Protein AF-A0A937UTA5-F1 (afdb_monomer)

Solvent-accessible surface area (backbone atoms only — not comparable to full-atom values): 7856 Å² total; per-residue (Å²): 137,83,84,57,66,70,60,49,54,50,51,48,55,46,56,74,68,54,57,86,83,50,46,61,13,45,52,22,23,52,53,35,51,56,49,47,72,76,39,67,60,58,38,46,80,69,42,28,36,87,59,57,58,41,46,48,88,93,39,44,41,35,24,39,43,28,29,20,34,62,43,72,87,46,95,92,51,96,68,67,28,36,27,34,39,28,82,42,81,54,88,79,65,61,43,68,58,54,28,49,52,52,49,55,44,47,73,75,41,67,64,72,82,71,35,44,64,76,46,67,49,64,70,28,23,59,76,72,74,43,81,67,72,74,77,87,129

Radius of gyration: 18.52 Å; Cα contacts (8 Å, |Δi|>4): 189; chains: 1; bounding box: 41×37×65 Å

Secondary structure (DSSP, 8-state):
----HHHHHHHHHHHHH--TTS-HHHHHHHHHHHHHHH-THHHHTTT-EEEEEEE-TT-TTEEEEEEEESS---TTS----EEEEEEEE--SS-HHHHHHHHHHHHHHS-GGGG-EEEEE-HHHHHHHT-PPPPPP-

Foldseek 3Di:
DDDDVVVVVVVVVVVVVPCVVQQLQALLLVLLVVVCVVPVVLQVVLLKAWDDWHDDPVRSQKIKTKIKPNDDDDVVDPAQMWMWIAIDGHPPPDSNVVSVVVSVCSNPDNVVVRTDTDDTDCVSCVVVVHHDDDDDD

Organism: NCBI:txid1836974

Sequence (137 aa):
MRFNARQYDAELTRAETDHTWEWPARTVARLLRARLATQPDLLTRWECQPSWIWARAYEPTQLRFSFFYPERPNLANDKPWLQFERIITIDGTRAFKQADQLVQLLEAIDPKTQATVVGGQRDHAEQLGYPWPEPPR

Nearest PDB structures (foldseek):
  8dwu-assembly1_A  TM=6.184E-01  e=1.347E+00  Homo sapiens
  7liq-assembly1_A  TM=5.970E-01  e=2.192E+00  Homo sapiens
  6i41-assembly1_A  TM=5.924E-01  e=3.567E+00  Homo sapiens
  7kpk-assembly1_A  TM=5.448E-01  e=8.365E+00  Homo sapiens

pLDDT: mean 88.21, std 12.65, range [48.5, 98.06]

Mean predicted aligned error: 7.37 Å

Structure (mmCIF, N/CA/C/O backbone):
data_AF-A0A937UTA5-F1
#
_entry.id   AF-A0A937UTA5-F1
#
loop_
_atom_site.group_PDB
_atom_site.id
_atom_site.type_symbol
_atom_site.label_atom_id
_atom_site.label_alt_id
_atom_site.label_comp_id
_atom_site.label_asym_id
_atom_site.label_entity_id
_atom_site.label_seq_id
_atom_site.pdbx_PDB_ins_code
_atom_site.Cartn_x
_atom_site.Cartn_y
_atom_site.Cartn_z
_atom_site.occupancy
_atom_site.B_iso_or_equiv
_atom_site.auth_seq_id
_atom_site.auth_comp_id
_atom_site.auth_asym_id
_atom_site.auth_atom_id
_atom_site.pdbx_PDB_model_num
ATOM 1 N N . MET A 1 1 ? 7.759 7.435 47.711 1.00 48.50 1 MET A N 1
ATOM 2 C CA . MET A 1 1 ? 6.804 6.803 46.773 1.00 48.50 1 MET A CA 1
ATOM 3 C C . MET A 1 1 ? 7.452 5.545 46.217 1.00 48.50 1 MET A C 1
ATOM 5 O O . MET A 1 1 ? 8.562 5.644 45.713 1.00 48.50 1 MET A O 1
ATOM 9 N N . ARG A 1 2 ? 6.837 4.367 46.379 1.00 59.94 2 ARG 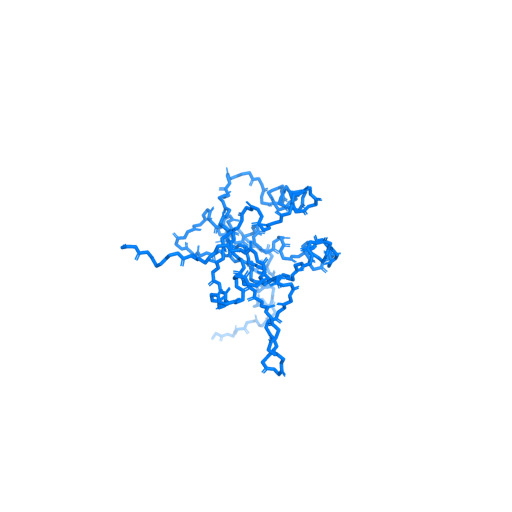A N 1
ATOM 10 C CA . ARG A 1 2 ? 7.325 3.113 45.777 1.00 59.94 2 ARG A CA 1
ATOM 11 C C . ARG A 1 2 ? 6.526 2.863 44.501 1.00 59.94 2 ARG A C 1
ATOM 13 O O . ARG A 1 2 ? 5.305 2.783 44.562 1.00 59.94 2 ARG A O 1
ATOM 20 N N . PHE A 1 3 ? 7.217 2.789 43.371 1.00 53.84 3 PHE A N 1
ATOM 21 C CA . PHE A 1 3 ? 6.623 2.477 42.076 1.00 53.84 3 PHE A CA 1
ATOM 22 C C . PHE A 1 3 ? 6.322 0.974 42.013 1.00 53.84 3 PHE A C 1
ATOM 24 O O . PHE A 1 3 ? 7.198 0.160 42.308 1.00 53.84 3 PHE A O 1
ATOM 31 N N . ASN A 1 4 ? 5.085 0.596 41.691 1.00 71.31 4 ASN A N 1
ATOM 32 C CA . ASN A 1 4 ? 4.680 -0.805 41.597 1.00 71.31 4 ASN A CA 1
ATOM 33 C C . ASN A 1 4 ? 4.836 -1.288 40.150 1.00 71.31 4 ASN A C 1
ATOM 35 O O . ASN A 1 4 ? 3.984 -1.018 39.306 1.00 71.31 4 ASN A O 1
ATOM 39 N N . ALA A 1 5 ? 5.921 -2.017 39.881 1.00 69.94 5 ALA A N 1
ATOM 40 C CA . ALA A 1 5 ? 6.257 -2.517 38.549 1.00 69.94 5 ALA A CA 1
ATOM 41 C C . ALA A 1 5 ? 5.144 -3.376 37.919 1.00 69.94 5 ALA A C 1
ATOM 43 O O . ALA A 1 5 ? 4.879 -3.247 36.734 1.00 69.94 5 ALA A O 1
ATOM 44 N N . ARG A 1 6 ? 4.398 -4.166 38.708 1.00 67.88 6 ARG A N 1
ATOM 45 C CA . ARG A 1 6 ? 3.286 -4.974 38.172 1.00 67.88 6 ARG A CA 1
ATOM 46 C C . ARG A 1 6 ? 2.084 -4.140 37.735 1.00 67.88 6 ARG A C 1
ATOM 48 O O . ARG A 1 6 ? 1.396 -4.527 36.799 1.00 67.88 6 ARG A O 1
ATOM 55 N N . GLN A 1 7 ? 1.814 -3.019 38.409 1.00 67.75 7 GLN A N 1
ATOM 56 C CA . GLN A 1 7 ? 0.797 -2.073 37.938 1.00 67.75 7 GLN A CA 1
ATOM 57 C C . GLN A 1 7 ? 1.270 -1.357 36.677 1.00 67.75 7 GLN A C 1
ATOM 59 O O . GLN A 1 7 ? 0.470 -1.142 35.781 1.00 67.75 7 GLN A O 1
ATOM 64 N N . TYR A 1 8 ? 2.562 -1.046 36.576 1.00 64.94 8 TYR A N 1
ATOM 65 C CA . TYR A 1 8 ? 3.126 -0.455 35.368 1.00 64.94 8 TYR A CA 1
ATOM 66 C C . TYR A 1 8 ? 3.035 -1.394 34.159 1.00 64.94 8 TYR A C 1
ATOM 68 O O . TYR A 1 8 ? 2.560 -0.970 33.115 1.00 64.94 8 TYR A O 1
ATOM 76 N N . ASP A 1 9 ? 3.388 -2.672 34.311 1.00 66.94 9 ASP A N 1
ATOM 77 C CA . ASP A 1 9 ? 3.308 -3.656 33.222 1.00 66.94 9 ASP A CA 1
ATOM 78 C C . ASP A 1 9 ? 1.855 -3.929 32.791 1.00 66.94 9 ASP A C 1
ATOM 80 O O . ASP A 1 9 ? 1.562 -4.097 31.604 1.00 66.94 9 ASP A O 1
ATOM 84 N N . ALA A 1 10 ? 0.918 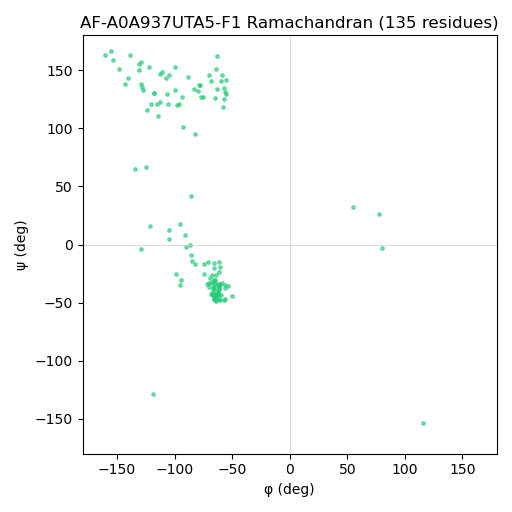-3.933 33.746 1.00 69.38 10 ALA A N 1
ATOM 85 C CA . ALA A 1 10 ? -0.509 -4.068 33.462 1.00 69.38 10 ALA A CA 1
ATOM 86 C C . ALA A 1 10 ? -1.069 -2.838 32.729 1.00 69.38 10 ALA A C 1
ATOM 88 O O . ALA A 1 10 ? -1.820 -2.988 31.764 1.00 69.38 10 ALA A O 1
ATOM 89 N N . GLU A 1 11 ? -0.678 -1.630 33.143 1.00 62.94 11 GLU A N 1
ATOM 90 C CA . GLU A 1 11 ? -1.034 -0.394 32.440 1.00 62.94 11 GLU A CA 1
ATOM 91 C C . GLU A 1 11 ? -0.366 -0.313 31.060 1.00 62.94 11 GLU A C 1
ATOM 93 O O . GLU A 1 11 ? -0.997 0.158 30.119 1.00 62.94 11 GLU A O 1
ATOM 98 N N . LEU A 1 12 ? 0.853 -0.839 30.893 1.00 63.69 12 LEU A N 1
ATOM 99 C CA . LEU A 1 12 ? 1.529 -0.922 29.597 1.00 63.69 12 LEU A CA 1
ATOM 100 C C . LEU A 1 12 ? 0.781 -1.869 28.648 1.00 63.69 12 LEU A C 1
ATOM 102 O O . LEU A 1 12 ? 0.446 -1.475 27.537 1.00 63.69 12 LEU A O 1
ATOM 106 N N . THR A 1 13 ? 0.404 -3.060 29.119 1.00 66.81 13 THR A N 1
ATOM 107 C CA . THR A 1 13 ? -0.384 -4.035 28.338 1.00 66.81 13 THR A CA 1
ATOM 108 C C . THR A 1 13 ? -1.769 -3.482 27.969 1.00 66.81 13 THR A C 1
ATOM 110 O O . THR A 1 13 ? -2.268 -3.680 26.857 1.00 66.81 13 THR A O 1
ATOM 113 N N . ARG A 1 14 ? -2.414 -2.753 28.889 1.00 61.31 14 ARG A N 1
ATOM 114 C CA . ARG A 1 14 ? -3.678 -2.061 28.613 1.00 61.31 14 ARG A CA 1
ATOM 115 C C . ARG A 1 14 ? -3.487 -0.951 27.581 1.00 61.31 14 ARG A C 1
ATOM 117 O O . ARG A 1 14 ? -4.274 -0.874 26.650 1.00 61.31 14 ARG A O 1
ATOM 124 N N . ALA A 1 15 ? -2.465 -0.110 27.713 1.00 56.19 15 ALA A N 1
ATOM 125 C CA . ALA A 1 15 ? -2.189 0.972 26.768 1.00 56.19 15 ALA A CA 1
ATOM 126 C C . ALA A 1 15 ? -1.787 0.453 25.374 1.00 56.19 15 ALA A C 1
ATOM 128 O O . ALA A 1 15 ? -2.085 1.090 24.365 1.00 56.19 15 ALA A O 1
ATOM 129 N N . GLU A 1 16 ? -1.153 -0.719 25.308 1.00 58.81 16 GLU A N 1
ATOM 130 C CA . GLU A 1 16 ? -0.836 -1.418 24.059 1.00 58.81 16 GLU A CA 1
ATOM 131 C C . GLU A 1 16 ? -2.079 -1.966 23.350 1.00 58.81 16 GLU A C 1
ATOM 133 O O . GLU A 1 16 ? -2.078 -2.080 22.126 1.00 58.81 16 GLU A O 1
ATOM 138 N N . THR A 1 17 ? -3.134 -2.298 24.099 1.00 59.69 17 THR A N 1
ATOM 139 C CA . THR A 1 17 ? -4.386 -2.860 23.564 1.00 59.69 17 THR A CA 1
ATOM 140 C C . THR A 1 17 ? -5.490 -1.812 23.387 1.00 59.69 17 THR A C 1
ATOM 142 O O . THR A 1 17 ? -6.361 -1.965 22.525 1.00 59.69 17 THR A O 1
ATOM 145 N N . ASP A 1 18 ? -5.440 -0.720 24.149 1.00 60.22 18 ASP A N 1
ATOM 146 C CA . ASP A 1 18 ? -6.306 0.445 24.029 1.00 60.22 18 ASP A CA 1
ATOM 147 C C . ASP A 1 18 ? -5.785 1.371 22.927 1.00 60.22 18 ASP A C 1
ATOM 149 O O . ASP A 1 18 ? -4.918 2.212 23.141 1.00 60.22 18 ASP A O 1
ATOM 153 N N . HIS A 1 19 ? -6.330 1.219 21.722 1.00 61.66 19 HIS A N 1
ATOM 154 C CA . HIS A 1 19 ? -6.028 2.086 20.581 1.00 61.66 19 HIS A CA 1
ATOM 155 C C . HIS A 1 19 ? -7.048 3.222 20.414 1.00 61.66 19 HIS A C 1
ATOM 157 O O . HIS A 1 19 ? -7.141 3.795 19.331 1.00 61.66 19 HIS A O 1
ATOM 163 N N . THR A 1 20 ? -7.843 3.555 21.440 1.00 61.56 20 THR A N 1
ATOM 164 C CA . THR A 1 20 ? -8.824 4.656 21.339 1.00 61.56 20 THR A CA 1
ATOM 165 C C . THR A 1 20 ? -8.159 6.026 21.171 1.00 61.56 20 THR A C 1
ATOM 167 O O . THR A 1 20 ? -8.783 6.950 20.652 1.00 61.56 20 THR A O 1
ATOM 170 N N . TRP A 1 21 ? -6.878 6.140 21.540 1.00 62.94 21 TRP A N 1
ATOM 171 C CA . TRP A 1 21 ? -6.032 7.310 21.297 1.00 62.94 21 TRP A CA 1
ATOM 172 C C . TRP A 1 21 ? -5.413 7.340 19.889 1.00 62.94 21 TRP A C 1
ATOM 174 O O . TRP A 1 21 ? -4.941 8.392 19.453 1.00 62.94 21 TRP A O 1
ATOM 184 N N . GLU A 1 22 ? -5.388 6.214 19.165 1.00 71.62 22 GLU A N 1
ATOM 185 C CA . GLU A 1 22 ? -4.861 6.174 17.801 1.00 71.62 22 GLU A CA 1
ATOM 186 C C . GLU A 1 22 ? -5.885 6.775 16.834 1.00 71.62 22 GLU A C 1
ATOM 188 O O . GLU A 1 22 ? -7.039 6.349 16.760 1.00 71.62 22 GLU A O 1
ATOM 193 N N . TRP A 1 23 ? -5.458 7.753 16.035 1.00 83.81 23 TRP A N 1
ATOM 194 C CA . TRP A 1 23 ? -6.318 8.287 14.984 1.00 83.81 23 TRP A CA 1
ATOM 195 C C . TRP A 1 23 ? -6.630 7.207 13.927 1.00 83.81 23 TRP A C 1
ATOM 197 O O . TRP A 1 23 ? -5.802 6.318 13.685 1.00 83.81 23 TRP A O 1
ATOM 207 N N . PRO A 1 24 ? -7.794 7.280 13.248 1.00 87.69 24 PRO A N 1
ATOM 208 C CA . PRO A 1 24 ? -8.315 6.192 12.418 1.00 87.69 24 PRO A CA 1
ATOM 209 C C . PRO A 1 24 ? -7.319 5.621 11.404 1.00 87.69 24 PRO A C 1
ATOM 211 O O . PRO A 1 24 ? -7.181 4.400 11.299 1.00 87.69 24 PRO A O 1
ATOM 214 N N . ALA A 1 25 ? -6.569 6.475 10.699 1.00 93.25 25 ALA A N 1
ATOM 215 C CA . ALA A 1 25 ? -5.602 6.016 9.705 1.00 93.25 25 ALA A CA 1
ATOM 216 C C . ALA A 1 25 ? -4.440 5.206 10.295 1.00 93.25 25 ALA A C 1
ATOM 218 O O . ALA A 1 25 ? -3.964 4.269 9.653 1.00 93.25 25 ALA A O 1
ATOM 219 N N . ARG A 1 26 ? -4.010 5.498 11.528 1.00 93.38 26 ARG A N 1
ATOM 220 C CA . ARG A 1 26 ? -2.957 4.727 12.202 1.00 93.38 26 ARG A CA 1
ATOM 221 C C . ARG A 1 26 ? -3.438 3.319 12.548 1.00 93.38 26 ARG A C 1
ATOM 223 O O . ARG A 1 26 ? -2.722 2.350 12.280 1.00 93.38 26 ARG A O 1
ATOM 230 N N . THR A 1 27 ? -4.671 3.207 13.038 1.00 93.12 27 THR A N 1
ATOM 231 C CA . THR A 1 27 ? -5.314 1.920 13.325 1.00 93.12 27 THR A CA 1
ATOM 232 C C . THR A 1 27 ? -5.463 1.087 12.052 1.00 93.12 27 THR A C 1
ATOM 234 O O . THR A 1 27 ? -5.067 -0.080 12.034 1.00 93.12 27 THR A O 1
ATOM 237 N N . VAL A 1 28 ? -5.951 1.679 10.953 1.00 95.38 28 VAL A N 1
ATOM 238 C CA . VAL A 1 28 ? -6.046 0.987 9.652 1.00 95.38 28 VAL A CA 1
ATOM 239 C C . VAL A 1 28 ? -4.659 0.564 9.155 1.00 95.38 28 VAL A C 1
ATOM 241 O O . VAL A 1 28 ? -4.492 -0.579 8.740 1.00 95.38 28 VAL A O 1
ATOM 244 N N . ALA A 1 29 ? -3.638 1.419 9.271 1.00 95.75 29 ALA A N 1
ATOM 245 C CA . ALA A 1 29 ? -2.272 1.105 8.846 1.00 95.75 29 ALA A CA 1
ATOM 246 C C . ALA A 1 29 ? -1.672 -0.078 9.615 1.00 95.75 29 ALA A C 1
ATOM 248 O O . ALA A 1 29 ? -0.989 -0.923 9.036 1.00 95.75 29 ALA A O 1
ATOM 249 N N . ARG A 1 30 ? -1.907 -0.160 10.928 1.00 94.88 30 ARG A N 1
ATOM 250 C CA . ARG A 1 30 ? -1.488 -1.305 11.752 1.00 94.88 30 ARG A CA 1
ATOM 251 C C . ARG A 1 30 ? -2.205 -2.589 11.333 1.00 94.88 30 ARG A C 1
ATOM 253 O O . ARG A 1 30 ? -1.559 -3.618 11.155 1.00 94.88 30 ARG A O 1
ATOM 260 N N . LEU A 1 31 ? -3.519 -2.517 11.139 1.00 95.69 31 LEU A N 1
ATOM 261 C CA . LEU A 1 31 ? -4.338 -3.660 10.741 1.00 95.69 31 LEU A CA 1
ATOM 262 C C . LEU A 1 31 ? -4.013 -4.161 9.327 1.00 95.69 31 LEU A C 1
ATOM 264 O O . LEU A 1 31 ? -4.017 -5.368 9.096 1.00 95.69 31 LEU A O 1
ATOM 268 N N . LEU A 1 32 ? -3.710 -3.262 8.390 1.00 96.31 32 LEU A N 1
ATOM 269 C CA . LEU A 1 32 ? -3.279 -3.627 7.042 1.00 96.31 32 LEU A CA 1
ATOM 270 C C . LEU A 1 32 ? -1.908 -4.315 7.069 1.00 96.31 32 LEU A C 1
ATOM 272 O O . LEU A 1 32 ? -1.752 -5.359 6.446 1.00 96.31 32 LEU A O 1
ATOM 276 N N . ARG A 1 33 ? -0.943 -3.802 7.852 1.00 96.06 33 ARG A N 1
ATOM 277 C CA . ARG A 1 33 ? 0.369 -4.458 8.037 1.00 96.06 33 ARG A CA 1
ATOM 278 C C . ARG A 1 33 ? 0.233 -5.883 8.548 1.00 96.06 33 ARG A C 1
ATOM 280 O O . ARG A 1 33 ? 0.872 -6.776 8.007 1.00 96.06 33 ARG A O 1
ATOM 287 N N . ALA A 1 34 ? -0.605 -6.086 9.565 1.00 95.44 34 ALA A N 1
ATOM 288 C CA . ALA A 1 34 ? -0.847 -7.412 10.120 1.00 95.44 34 ALA A CA 1
ATOM 289 C C . ALA A 1 34 ? -1.406 -8.376 9.060 1.00 95.44 34 ALA A C 1
ATOM 291 O O . ALA A 1 34 ? -0.915 -9.493 8.941 1.00 95.44 34 ALA A O 1
ATOM 292 N N . ARG A 1 35 ? -2.369 -7.929 8.240 1.00 95.31 35 ARG A N 1
ATOM 293 C CA . ARG A 1 35 ? -2.930 -8.750 7.154 1.00 95.31 35 ARG A CA 1
ATOM 294 C C . ARG A 1 35 ? -1.900 -9.084 6.075 1.00 95.31 35 ARG A C 1
ATOM 296 O O . ARG A 1 35 ? -1.757 -10.254 5.732 1.00 95.31 35 ARG A O 1
ATOM 303 N N . LEU A 1 36 ? -1.141 -8.094 5.593 1.00 93.69 36 LEU A N 1
ATOM 304 C CA . LEU A 1 36 ? -0.093 -8.330 4.591 1.00 93.69 36 LEU A CA 1
ATOM 305 C C . LEU A 1 36 ? 0.996 -9.284 5.100 1.00 93.69 36 LEU A C 1
ATOM 307 O O . LEU A 1 36 ? 1.494 -10.101 4.334 1.00 93.69 36 LEU A O 1
ATOM 311 N N . ALA A 1 37 ? 1.332 -9.235 6.393 1.00 93.25 37 ALA A N 1
ATOM 312 C CA . ALA A 1 37 ? 2.277 -10.179 6.990 1.00 93.25 37 ALA A CA 1
ATOM 313 C C . ALA A 1 37 ? 1.755 -11.628 6.985 1.00 93.25 37 ALA A C 1
ATOM 315 O O . ALA A 1 37 ? 2.549 -12.558 6.880 1.00 93.25 37 ALA A O 1
ATOM 316 N N . THR A 1 38 ? 0.436 -11.831 7.065 1.00 94.88 38 THR A N 1
ATOM 317 C CA . THR A 1 38 ? -0.187 -13.165 6.970 1.00 94.88 38 THR A CA 1
ATOM 318 C C . THR A 1 38 ? -0.460 -13.625 5.533 1.00 94.88 38 THR A C 1
ATOM 320 O O . THR A 1 38 ? -0.826 -14.778 5.332 1.00 94.88 38 THR A O 1
ATOM 323 N N . GLN A 1 39 ? -0.300 -12.742 4.541 1.00 92.88 39 GLN A N 1
ATOM 324 C CA . GLN A 1 39 ? -0.597 -12.995 3.125 1.00 92.88 39 GLN A CA 1
ATOM 325 C C . GLN A 1 39 ? 0.548 -12.486 2.227 1.00 92.88 39 GLN A C 1
ATOM 327 O O . GLN A 1 39 ? 0.354 -11.544 1.453 1.00 92.88 39 GLN A O 1
ATOM 332 N N . PRO A 1 40 ? 1.755 -13.074 2.323 1.00 87.75 40 PRO A N 1
ATOM 333 C CA . PRO A 1 40 ? 2.930 -12.589 1.594 1.00 87.75 40 PRO A CA 1
ATOM 334 C C . PRO A 1 40 ? 2.729 -12.581 0.069 1.00 87.75 40 PRO A C 1
ATOM 336 O O . PRO A 1 40 ? 3.193 -11.663 -0.606 1.00 87.75 40 PRO A O 1
ATOM 339 N N . ASP A 1 41 ? 1.958 -13.533 -0.458 1.00 92.62 41 ASP A N 1
ATOM 340 C CA . ASP A 1 41 ? 1.735 -13.695 -1.898 1.00 92.62 41 ASP A CA 1
ATOM 341 C C . ASP A 1 41 ? 0.859 -12.592 -2.518 1.00 92.62 41 ASP A C 1
ATOM 343 O O . ASP A 1 41 ? 0.837 -12.427 -3.742 1.00 92.62 41 ASP A O 1
ATOM 347 N N . LEU A 1 42 ? 0.152 -11.807 -1.691 1.00 94.62 42 LEU A N 1
ATOM 348 C CA . LEU A 1 42 ? -0.813 -10.810 -2.156 1.00 94.62 42 LEU A CA 1
ATOM 349 C C . LEU A 1 42 ? -0.173 -9.725 -3.028 1.00 94.62 42 LEU A C 1
ATOM 351 O O . LEU A 1 42 ? -0.785 -9.273 -3.992 1.00 94.62 42 LEU A O 1
ATOM 355 N N . LEU A 1 43 ? 1.051 -9.305 -2.701 1.00 94.88 43 LEU A N 1
ATOM 356 C CA . LEU A 1 43 ? 1.806 -8.352 -3.521 1.00 94.88 43 LEU A CA 1
ATOM 357 C C . LEU A 1 43 ? 2.743 -9.054 -4.502 1.00 94.88 43 LEU A C 1
ATOM 359 O O . LEU A 1 43 ? 2.948 -8.546 -5.602 1.00 94.88 43 LEU A O 1
ATOM 363 N N . THR A 1 44 ? 3.254 -10.238 -4.156 1.00 94.19 44 THR A N 1
ATOM 364 C CA . THR A 1 44 ? 4.151 -11.007 -5.028 1.00 94.19 44 THR A CA 1
ATOM 365 C C . THR A 1 44 ? 3.493 -11.383 -6.351 1.00 94.19 44 THR A C 1
ATOM 367 O O . THR A 1 44 ? 4.156 -11.337 -7.382 1.00 94.19 44 THR A O 1
ATOM 370 N N . ARG A 1 45 ? 2.182 -11.657 -6.368 1.00 95.62 45 ARG A N 1
ATOM 371 C CA . ARG A 1 45 ? 1.432 -11.891 -7.618 1.00 95.62 45 ARG A CA 1
ATOM 372 C C . ARG A 1 45 ? 1.442 -10.706 -8.595 1.00 95.62 45 ARG A C 1
ATOM 374 O O . ARG A 1 45 ? 1.145 -10.891 -9.767 1.00 95.62 45 ARG A O 1
ATOM 381 N N . TRP A 1 46 ? 1.740 -9.504 -8.100 1.00 96.94 46 TRP A N 1
ATOM 382 C CA . TRP A 1 46 ? 1.887 -8.271 -8.878 1.00 96.94 46 TRP A CA 1
ATOM 383 C C . TRP A 1 46 ? 3.356 -7.865 -9.047 1.00 96.94 46 TRP A C 1
ATOM 385 O O . TRP A 1 46 ? 3.631 -6.714 -9.401 1.00 96.94 46 TRP A O 1
ATOM 395 N N . GLU A 1 47 ? 4.282 -8.777 -8.723 1.00 96.62 47 GLU A N 1
ATOM 396 C CA . GLU A 1 47 ? 5.730 -8.550 -8.669 1.00 96.62 47 GLU A CA 1
ATOM 397 C C . GLU A 1 47 ? 6.098 -7.377 -7.753 1.00 96.62 47 GLU A C 1
ATOM 399 O O . GLU A 1 47 ? 7.031 -6.625 -8.001 1.00 96.62 47 GLU A O 1
ATOM 404 N N . CYS A 1 48 ? 5.317 -7.172 -6.693 1.00 96.88 48 CYS A N 1
ATOM 405 C CA . CYS A 1 48 ? 5.510 -6.078 -5.757 1.00 96.88 48 CYS A CA 1
ATOM 406 C C . CYS A 1 48 ? 5.986 -6.604 -4.402 1.00 96.88 48 CYS A C 1
ATOM 408 O O . CYS A 1 48 ? 5.585 -7.678 -3.951 1.00 96.88 48 CYS A O 1
ATOM 410 N N . GLN A 1 49 ? 6.796 -5.809 -3.703 1.00 95.12 49 GLN A N 1
ATOM 411 C CA . GLN A 1 49 ? 7.221 -6.098 -2.333 1.00 95.12 49 GLN A CA 1
ATOM 412 C C . GLN A 1 49 ? 6.733 -5.010 -1.373 1.00 95.12 49 GLN A C 1
ATOM 414 O O . GLN A 1 49 ? 6.979 -3.828 -1.627 1.00 95.12 49 GLN A O 1
ATOM 419 N N . PRO A 1 50 ? 6.090 -5.359 -0.243 1.00 93.81 50 PRO A N 1
ATOM 420 C CA . PRO A 1 50 ? 5.609 -4.362 0.707 1.00 93.81 50 PRO A CA 1
ATOM 421 C C . PRO A 1 50 ? 6.767 -3.516 1.249 1.00 93.81 50 PRO A C 1
ATOM 423 O O . PRO A 1 50 ? 7.851 -4.028 1.543 1.00 93.81 50 PRO A O 1
ATOM 426 N N . SER A 1 51 ? 6.520 -2.218 1.405 1.00 94.44 51 SER A N 1
ATOM 427 C CA . SER A 1 51 ? 7.411 -1.262 2.063 1.00 94.44 51 SER A CA 1
ATOM 428 C C . SER A 1 51 ? 6.681 -0.680 3.281 1.00 94.44 51 SER A C 1
ATOM 430 O O . SER A 1 51 ? 6.157 -1.429 4.110 1.00 94.44 51 SER A O 1
ATOM 432 N N . TRP A 1 52 ? 6.628 0.640 3.423 1.00 95.25 52 TRP A N 1
ATOM 433 C CA . TRP A 1 52 ? 5.990 1.304 4.552 1.00 95.25 52 TRP A CA 1
ATOM 434 C C . TRP A 1 52 ? 4.469 1.354 4.420 1.00 95.25 52 TRP A C 1
ATOM 436 O O . TRP A 1 52 ? 3.941 1.730 3.374 1.00 95.25 52 TRP A O 1
ATOM 446 N N . ILE A 1 53 ? 3.778 1.079 5.529 1.00 96.62 53 ILE A N 1
ATOM 447 C CA . ILE A 1 53 ? 2.362 1.407 5.728 1.00 96.62 53 ILE A CA 1
ATOM 448 C C . ILE A 1 53 ? 2.253 2.246 6.995 1.00 96.62 53 ILE A C 1
ATOM 450 O O . ILE A 1 53 ? 2.562 1.770 8.093 1.00 96.62 53 ILE A O 1
ATOM 454 N N . TRP A 1 54 ? 1.828 3.493 6.853 1.00 93.94 54 TRP A N 1
ATOM 455 C CA . TRP A 1 54 ? 1.920 4.470 7.930 1.00 93.94 54 TRP A CA 1
ATOM 456 C C . TRP A 1 54 ? 0.885 5.583 7.785 1.00 93.94 54 TRP A C 1
ATOM 458 O O . TRP A 1 54 ? 0.238 5.730 6.753 1.00 93.94 54 TRP A O 1
ATOM 468 N N . ALA A 1 55 ? 0.713 6.359 8.849 1.00 93.88 55 ALA A N 1
ATOM 469 C CA . ALA A 1 55 ? -0.150 7.531 8.878 1.00 93.88 55 ALA A CA 1
ATOM 470 C C . ALA A 1 55 ? 0.542 8.638 9.678 1.00 93.88 55 ALA A C 1
ATOM 472 O O . ALA A 1 55 ? 1.218 8.358 10.675 1.00 93.88 55 ALA A O 1
ATOM 473 N N . ARG A 1 56 ? 0.371 9.891 9.251 1.00 89.56 56 ARG A N 1
ATOM 474 C CA . ARG A 1 56 ? 0.925 11.074 9.927 1.00 89.56 56 ARG A CA 1
ATOM 475 C C . ARG A 1 56 ? -0.059 11.574 10.980 1.00 89.56 56 ARG A C 1
ATOM 477 O O . ARG A 1 56 ? -1.262 11.550 10.753 1.00 89.56 56 ARG A O 1
ATOM 484 N N . ALA A 1 57 ? 0.450 12.070 12.108 1.00 86.69 57 ALA A N 1
ATOM 485 C CA . ALA A 1 57 ? -0.394 12.610 13.180 1.00 86.69 57 ALA A CA 1
ATOM 486 C C .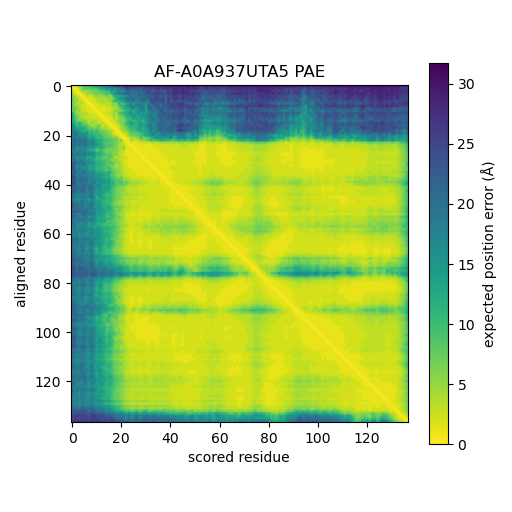 ALA A 1 57 ? -1.234 13.816 12.725 1.00 86.69 57 ALA A C 1
ATOM 488 O O . ALA A 1 57 ? -2.379 13.961 13.136 1.00 86.69 57 ALA A O 1
ATOM 489 N N . TYR A 1 58 ? -0.683 14.650 11.838 1.00 86.75 58 TYR A N 1
ATOM 490 C CA . TYR A 1 58 ? -1.360 15.826 11.282 1.00 86.75 58 TYR A CA 1
ATOM 491 C C . TYR A 1 58 ? -2.218 15.525 10.037 1.00 86.75 58 TYR A C 1
ATOM 493 O O . TYR A 1 58 ? -2.867 16.427 9.518 1.00 86.75 58 TYR A O 1
ATOM 501 N N . GLU A 1 59 ? -2.265 14.269 9.573 1.00 91.06 59 GLU A N 1
ATOM 502 C CA . GLU A 1 59 ? -3.163 13.796 8.506 1.00 91.06 59 GLU A CA 1
ATOM 503 C C . GLU A 1 59 ? -3.972 12.589 9.030 1.00 91.06 59 GLU A C 1
ATOM 505 O O . GLU A 1 59 ? -3.783 11.459 8.572 1.00 91.06 59 GLU A O 1
ATOM 510 N N . PRO A 1 60 ? -4.866 12.777 10.022 1.00 89.56 60 PRO A N 1
ATOM 511 C CA . PRO A 1 60 ? -5.459 11.669 10.780 1.00 89.56 60 PRO A CA 1
ATOM 512 C C . PRO A 1 60 ? -6.360 10.742 9.947 1.00 89.56 60 PRO A C 1
ATOM 514 O O . PRO A 1 60 ? -6.670 9.623 10.368 1.00 89.56 60 PRO A O 1
ATOM 517 N N . THR A 1 61 ? -6.772 11.203 8.766 1.00 92.94 61 THR A N 1
ATOM 518 C CA . THR A 1 61 ? -7.605 10.477 7.803 1.00 92.94 61 THR A CA 1
ATOM 519 C C . THR A 1 61 ? -6.820 9.963 6.597 1.00 92.94 61 THR A C 1
ATOM 521 O O . THR A 1 61 ? -7.437 9.406 5.696 1.00 92.94 61 THR A O 1
ATOM 524 N N . GLN A 1 62 ? -5.491 10.117 6.549 1.00 95.50 62 GLN A N 1
ATOM 525 C CA . GLN A 1 62 ? -4.678 9.631 5.432 1.00 95.50 62 GLN A CA 1
ATOM 526 C C . GLN A 1 62 ? -3.758 8.489 5.853 1.00 95.50 62 GLN A C 1
ATOM 528 O O . GLN A 1 62 ? -2.908 8.620 6.738 1.00 95.50 62 GLN A O 1
ATOM 533 N N . LEU A 1 63 ? -3.915 7.363 5.167 1.00 95.62 63 LEU A N 1
ATOM 534 C CA . LEU A 1 63 ? -3.002 6.233 5.206 1.00 95.62 63 LEU A CA 1
ATOM 535 C C . LEU A 1 63 ? -2.096 6.287 3.979 1.00 95.62 63 LEU A C 1
ATOM 537 O O . LEU A 1 63 ? -2.565 6.454 2.858 1.00 95.62 63 LEU A O 1
ATOM 541 N N . ARG A 1 64 ? -0.797 6.106 4.186 1.00 96.88 64 ARG A N 1
ATOM 542 C CA . ARG A 1 64 ? 0.202 5.975 3.128 1.00 96.88 64 ARG A CA 1
ATOM 543 C C . ARG A 1 64 ? 0.631 4.525 3.043 1.00 96.88 64 ARG A C 1
ATOM 545 O O . ARG A 1 64 ? 1.107 3.958 4.028 1.00 96.88 64 ARG A O 1
ATOM 552 N N . PHE A 1 65 ? 0.433 3.931 1.876 1.00 97.56 65 PHE A N 1
ATOM 553 C CA . PHE A 1 65 ? 0.867 2.582 1.551 1.00 97.56 65 PHE A CA 1
ATOM 554 C C . PHE A 1 65 ? 1.912 2.658 0.448 1.00 97.56 65 PHE A C 1
ATOM 556 O O . PHE A 1 65 ? 1.630 3.161 -0.634 1.00 97.56 65 PHE A O 1
ATOM 563 N N . SER A 1 66 ? 3.107 2.147 0.722 1.00 97.81 66 SER A N 1
ATOM 564 C CA . SER A 1 66 ? 4.183 2.070 -0.256 1.00 97.81 66 SER A CA 1
ATOM 565 C C . SER A 1 66 ? 4.672 0.643 -0.455 1.00 97.81 66 SER A C 1
ATOM 567 O O . SER A 1 66 ? 4.603 -0.200 0.446 1.00 97.81 66 SER A O 1
ATOM 569 N N . PHE A 1 67 ? 5.188 0.385 -1.649 1.00 97.94 67 PHE A N 1
ATOM 570 C CA . PHE A 1 67 ? 5.719 -0.906 -2.070 1.00 97.94 67 PHE A CA 1
ATOM 571 C C . PHE A 1 67 ? 6.771 -0.701 -3.165 1.00 97.94 67 PHE A C 1
ATOM 573 O O . PHE A 1 67 ? 6.821 0.349 -3.806 1.00 97.94 67 PHE A O 1
ATOM 580 N N . PHE A 1 68 ? 7.638 -1.690 -3.342 1.00 97.62 68 PHE A N 1
ATOM 581 C CA . PHE A 1 68 ? 8.654 -1.712 -4.389 1.00 97.62 68 PHE A CA 1
ATOM 582 C C . PHE A 1 68 ? 8.204 -2.575 -5.562 1.00 97.62 68 PHE A C 1
ATOM 584 O O . PHE A 1 68 ? 7.445 -3.522 -5.360 1.00 97.62 68 PHE A O 1
ATOM 591 N N . TYR A 1 69 ? 8.710 -2.265 -6.750 1.00 97.56 69 TYR A N 1
ATOM 592 C CA . TYR A 1 69 ? 8.569 -3.071 -7.960 1.00 97.56 69 TYR A CA 1
ATOM 593 C C . TYR A 1 69 ? 9.867 -3.003 -8.787 1.00 97.56 69 TYR A C 1
ATOM 595 O O . TYR A 1 69 ? 10.418 -1.908 -8.928 1.00 97.56 69 TYR A O 1
ATOM 603 N N . PRO A 1 70 ? 10.345 -4.121 -9.364 1.00 95.31 70 PRO A N 1
ATOM 604 C CA . PRO A 1 70 ? 9.900 -5.494 -9.098 1.00 95.31 70 PRO A CA 1
ATOM 605 C C . PRO A 1 70 ? 10.417 -6.028 -7.748 1.00 95.31 70 PRO A C 1
ATOM 607 O O . PRO A 1 70 ? 9.821 -6.895 -7.112 1.00 95.31 70 PRO A O 1
ATOM 610 N N . GLU A 1 71 ? 11.530 -5.485 -7.260 1.00 91.00 71 GLU A N 1
ATOM 611 C CA . GLU A 1 71 ? 12.147 -5.894 -6.003 1.00 91.00 71 GLU A CA 1
ATOM 612 C C . GLU A 1 71 ? 12.647 -4.691 -5.203 1.00 91.00 71 GLU A C 1
ATOM 614 O O . GLU A 1 71 ? 12.755 -3.571 -5.708 1.00 91.00 71 GLU A O 1
ATOM 619 N N . ARG A 1 72 ? 12.911 -4.910 -3.91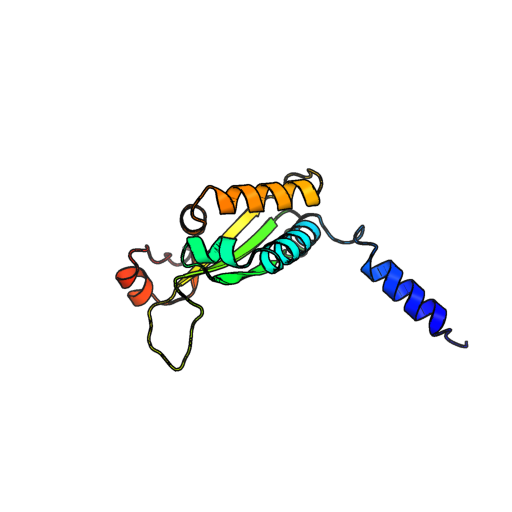2 1.00 91.19 72 ARG A N 1
ATOM 620 C CA . ARG A 1 72 ? 13.586 -3.917 -3.072 1.00 91.19 72 ARG A CA 1
ATOM 621 C C . ARG A 1 72 ? 14.965 -3.575 -3.650 1.00 91.19 72 ARG A C 1
ATOM 623 O O . ARG A 1 72 ? 15.638 -4.478 -4.145 1.00 91.19 72 ARG A O 1
ATOM 630 N N . PRO A 1 73 ? 15.426 -2.317 -3.511 1.00 90.56 73 PRO A N 1
ATOM 631 C CA . PRO A 1 73 ? 16.771 -1.947 -3.926 1.00 90.56 73 PRO A CA 1
ATOM 632 C C . PRO A 1 73 ? 17.804 -2.807 -3.208 1.00 90.56 73 PRO A C 1
ATOM 634 O O . PRO A 1 73 ? 17.846 -2.842 -1.975 1.00 90.56 73 PRO A O 1
ATOM 637 N N . ASN A 1 74 ? 18.668 -3.455 -3.977 1.00 87.00 74 ASN A N 1
ATOM 638 C CA . ASN A 1 74 ? 19.846 -4.114 -3.452 1.00 87.00 74 ASN A CA 1
ATOM 639 C C . ASN A 1 74 ? 21.075 -3.391 -4.002 1.00 87.00 74 ASN A C 1
ATOM 641 O O . ASN A 1 74 ? 21.383 -3.478 -5.176 1.00 87.00 74 ASN A O 1
ATOM 645 N N . LEU A 1 75 ? 21.802 -2.688 -3.132 1.00 79.75 75 LEU A N 1
ATOM 646 C CA . LEU A 1 75 ? 22.953 -1.865 -3.527 1.00 79.75 75 LEU A CA 1
ATOM 647 C C . LEU A 1 75 ? 24.095 -2.665 -4.181 1.00 79.75 75 LEU A C 1
ATOM 649 O O . LEU A 1 75 ? 24.982 -2.069 -4.782 1.00 79.75 75 LEU A O 1
ATOM 653 N N . ALA A 1 76 ? 24.097 -3.995 -4.053 1.00 84.50 76 ALA A N 1
ATOM 654 C CA . ALA A 1 76 ? 25.074 -4.863 -4.701 1.00 84.50 76 ALA A CA 1
ATOM 655 C C . ALA A 1 76 ? 24.701 -5.236 -6.148 1.00 84.50 76 ALA A C 1
ATOM 657 O O . ALA A 1 76 ? 25.549 -5.769 -6.861 1.00 84.50 76 ALA A O 1
ATOM 658 N N . ASN A 1 77 ? 23.456 -5.005 -6.584 1.00 82.19 77 ASN A N 1
ATOM 659 C CA . ASN A 1 77 ? 23.023 -5.258 -7.953 1.00 82.19 77 ASN A CA 1
ATOM 660 C C . ASN A 1 77 ? 22.362 -4.010 -8.564 1.00 82.19 77 ASN A C 1
ATOM 662 O O . ASN A 1 77 ? 21.513 -3.364 -7.966 1.00 82.19 77 ASN A O 1
ATOM 666 N N . ASP A 1 78 ? 22.748 -3.659 -9.787 1.00 83.38 78 ASP A N 1
ATOM 667 C CA . ASP A 1 78 ? 22.218 -2.468 -10.469 1.00 83.38 78 ASP A CA 1
ATOM 668 C C . ASP A 1 78 ? 20.905 -2.776 -11.201 1.00 83.38 78 ASP A C 1
ATOM 670 O O . ASP A 1 78 ? 20.698 -2.434 -12.363 1.00 83.38 78 ASP A O 1
ATOM 674 N N . LYS A 1 79 ? 20.030 -3.551 -10.553 1.00 92.00 79 LYS A N 1
ATOM 675 C CA . LYS A 1 79 ? 18.753 -3.915 -11.156 1.00 92.00 79 LYS A CA 1
ATOM 676 C C . LYS A 1 79 ? 17.774 -2.744 -11.053 1.00 92.00 79 LYS A C 1
ATOM 678 O O . LYS A 1 79 ? 17.648 -2.164 -9.969 1.00 92.00 79 LYS A O 1
ATOM 683 N N . PRO A 1 80 ? 17.017 -2.446 -12.123 1.00 94.88 80 PRO A N 1
ATOM 684 C CA . PRO A 1 80 ? 15.982 -1.428 -12.080 1.00 94.88 80 PRO A CA 1
ATOM 685 C C . PRO A 1 80 ? 14.950 -1.710 -10.994 1.00 94.88 80 PRO A C 1
ATOM 687 O O . PRO A 1 80 ? 14.443 -2.824 -10.867 1.00 94.88 80 PRO A O 1
ATOM 690 N N . TRP A 1 81 ? 14.610 -0.673 -10.239 1.00 96.12 81 TRP A N 1
ATOM 691 C CA . TRP A 1 81 ? 13.583 -0.705 -9.204 1.00 96.12 81 TRP A CA 1
ATOM 692 C C . TRP A 1 81 ? 12.903 0.657 -9.093 1.00 96.12 81 TRP A C 1
ATOM 694 O O . TRP A 1 81 ? 13.520 1.702 -9.331 1.00 96.12 81 TRP A O 1
ATOM 704 N N . LEU A 1 82 ? 11.642 0.632 -8.673 1.00 97.44 82 LEU A N 1
ATOM 705 C CA . LEU A 1 82 ? 10.845 1.795 -8.311 1.00 97.44 82 LEU A CA 1
ATOM 706 C C . LEU A 1 82 ? 10.181 1.573 -6.957 1.00 97.44 82 LEU A C 1
ATOM 708 O O . LEU A 1 82 ? 9.839 0.449 -6.585 1.00 97.44 82 LEU A O 1
ATOM 712 N N . GLN A 1 83 ? 9.956 2.667 -6.239 1.00 97.75 83 GLN A N 1
ATOM 713 C CA . GLN A 1 83 ? 9.052 2.702 -5.100 1.00 97.75 83 GLN A CA 1
ATOM 714 C C . GLN A 1 83 ? 7.787 3.455 -5.488 1.00 97.75 83 GLN A C 1
ATOM 716 O O . GLN A 1 83 ? 7.850 4.582 -5.979 1.00 97.75 83 GLN A O 1
ATOM 721 N N . PHE A 1 84 ? 6.647 2.840 -5.214 1.00 98.06 84 PHE A N 1
ATOM 722 C CA . PHE A 1 84 ? 5.327 3.422 -5.388 1.00 98.06 84 PHE A CA 1
ATOM 723 C C . PHE A 1 84 ? 4.751 3.816 -4.029 1.00 98.06 84 PHE A C 1
ATOM 725 O O . PHE A 1 84 ? 4.986 3.131 -3.032 1.00 98.06 84 PHE A O 1
ATOM 732 N N . GLU A 1 85 ? 3.975 4.896 -3.984 1.00 97.56 85 GLU A N 1
ATOM 733 C CA . GLU A 1 85 ? 3.144 5.270 -2.840 1.00 97.56 85 GLU A CA 1
ATOM 734 C C . GLU A 1 85 ? 1.714 5.545 -3.296 1.00 97.56 85 GLU A C 1
ATOM 736 O O . GLU A 1 85 ? 1.458 6.212 -4.299 1.00 97.56 85 GLU A O 1
ATOM 741 N N . ARG A 1 86 ? 0.771 5.050 -2.503 1.00 96.81 86 ARG A N 1
ATOM 742 C CA . ARG A 1 86 ? -0.636 5.393 -2.580 1.00 96.81 86 ARG A CA 1
ATOM 743 C C . ARG A 1 86 ? -1.070 6.050 -1.279 1.00 96.81 86 ARG A C 1
ATOM 745 O O . ARG A 1 86 ? -0.865 5.501 -0.194 1.00 96.81 86 ARG A O 1
ATOM 752 N N . ILE A 1 87 ? -1.733 7.192 -1.411 1.00 96.56 87 ILE A N 1
ATOM 753 C CA . ILE A 1 87 ? -2.433 7.859 -0.315 1.00 96.56 87 ILE A CA 1
ATOM 754 C C . ILE A 1 87 ? -3.892 7.396 -0.335 1.00 96.56 87 ILE A C 1
ATOM 756 O O . ILE A 1 87 ? -4.557 7.442 -1.368 1.00 96.56 87 ILE A O 1
ATOM 760 N N . ILE A 1 88 ? -4.379 6.916 0.803 1.00 96.19 88 ILE A N 1
ATOM 761 C CA . ILE A 1 88 ? -5.717 6.355 0.984 1.00 96.19 88 ILE A CA 1
ATOM 762 C C . ILE A 1 88 ? -6.437 7.186 2.042 1.00 96.19 88 ILE A C 1
ATOM 764 O O . ILE A 1 88 ? -5.981 7.282 3.183 1.00 96.19 88 ILE A O 1
ATOM 768 N N . THR A 1 89 ? -7.575 7.766 1.668 1.00 95.62 89 THR A N 1
ATOM 769 C CA . THR A 1 89 ? -8.459 8.461 2.606 1.00 95.62 89 THR A CA 1
ATOM 770 C C . THR A 1 89 ? -9.306 7.456 3.376 1.00 95.62 89 THR A C 1
ATOM 772 O O . THR A 1 89 ? -9.915 6.565 2.792 1.00 95.62 89 THR A O 1
ATOM 775 N N . ILE A 1 90 ? -9.348 7.626 4.691 1.00 93.06 90 ILE A N 1
ATOM 776 C CA . ILE A 1 90 ? -10.099 6.802 5.631 1.00 93.06 90 ILE A CA 1
ATOM 777 C C . ILE A 1 90 ? -11.437 7.484 5.911 1.00 93.06 90 ILE A C 1
ATOM 779 O O . ILE A 1 90 ? -11.473 8.614 6.397 1.00 93.06 90 ILE A O 1
ATOM 783 N N . ASP A 1 91 ? -12.536 6.796 5.612 1.00 88.25 91 ASP A N 1
ATOM 784 C CA . ASP A 1 91 ? -13.891 7.370 5.520 1.00 88.25 91 ASP A CA 1
ATOM 785 C C . ASP A 1 91 ? -14.696 7.336 6.836 1.00 88.25 91 ASP A C 1
ATOM 787 O O . ASP A 1 91 ? -15.888 7.635 6.867 1.00 88.25 91 ASP A O 1
ATOM 791 N N . GLY A 1 92 ? -14.051 6.955 7.941 1.00 83.00 92 GLY A N 1
ATOM 792 C CA . GLY A 1 92 ? -14.687 6.819 9.253 1.00 83.00 92 GLY A CA 1
ATOM 793 C C . GLY A 1 92 ? -15.469 5.516 9.468 1.00 83.00 92 GLY A C 1
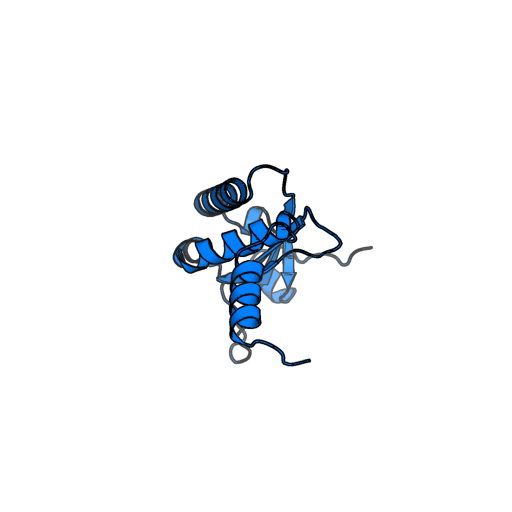ATOM 794 O O . GLY A 1 92 ? -15.928 5.272 10.586 1.00 83.00 92 GLY A O 1
ATOM 795 N N . THR A 1 93 ? -15.581 4.628 8.471 1.00 89.25 93 THR A N 1
ATOM 796 C CA . THR A 1 93 ? -16.077 3.264 8.711 1.00 89.25 93 THR A CA 1
ATOM 797 C C . THR A 1 93 ? -15.135 2.500 9.654 1.00 89.25 93 THR A C 1
ATOM 799 O O . THR A 1 93 ? -13.986 2.888 9.883 1.00 89.25 93 THR A O 1
ATOM 802 N N . ARG A 1 94 ? -15.605 1.398 10.260 1.00 89.62 94 ARG A N 1
ATOM 803 C CA . ARG A 1 94 ? -14.803 0.652 11.249 1.00 89.62 94 ARG A CA 1
ATOM 804 C C . ARG A 1 94 ? -13.454 0.236 10.650 1.00 89.62 94 ARG A C 1
ATOM 806 O O . ARG A 1 94 ? -13.425 -0.411 9.609 1.00 89.62 94 ARG A O 1
ATOM 813 N N . ALA A 1 95 ? -12.358 0.531 11.351 1.00 91.25 95 ALA A N 1
ATOM 814 C CA . ALA A 1 95 ? -10.997 0.355 10.835 1.00 91.25 95 ALA A CA 1
ATOM 815 C C . ALA A 1 95 ? -10.699 -1.062 10.308 1.00 91.25 95 ALA A C 1
ATOM 817 O O . ALA A 1 95 ? -10.000 -1.212 9.308 1.00 91.25 95 ALA A O 1
ATOM 818 N N . PHE A 1 96 ? -11.256 -2.106 10.938 1.00 90.62 96 PHE A N 1
ATOM 819 C CA . PHE A 1 96 ? -11.094 -3.474 10.439 1.00 90.62 96 PHE A CA 1
ATOM 820 C C . PHE A 1 96 ? -11.733 -3.665 9.061 1.00 90.62 96 PHE A C 1
ATOM 822 O O . PHE A 1 96 ? -11.079 -4.253 8.208 1.00 90.62 96 PHE A O 1
ATOM 829 N N . LYS A 1 97 ? -12.932 -3.106 8.825 1.00 93.06 97 LYS A N 1
ATOM 830 C CA . LYS A 1 97 ? -13.625 -3.185 7.533 1.00 93.06 97 LYS A CA 1
ATOM 831 C C . LYS A 1 97 ? -12.835 -2.474 6.443 1.00 93.06 97 LYS A C 1
ATOM 833 O O . LYS A 1 97 ? -12.669 -3.042 5.375 1.00 93.06 97 LYS A O 1
ATOM 838 N N . GLN A 1 98 ? -12.299 -1.286 6.729 1.00 94.44 98 GLN A N 1
ATOM 839 C CA . GLN A 1 98 ? -11.470 -0.563 5.756 1.00 94.44 98 GLN A CA 1
ATOM 840 C C . GLN A 1 98 ? -10.217 -1.349 5.394 1.00 94.44 98 GLN A C 1
ATOM 842 O O . GLN A 1 98 ? -9.874 -1.475 4.226 1.00 94.44 98 GLN A O 1
ATOM 847 N N . ALA A 1 99 ? -9.546 -1.934 6.383 1.00 95.69 99 ALA A N 1
ATOM 848 C CA . ALA A 1 99 ? -8.374 -2.747 6.105 1.00 95.69 99 ALA A CA 1
ATOM 849 C C . ALA A 1 99 ? -8.716 -4.055 5.352 1.00 95.69 99 ALA A C 1
ATOM 851 O O . ALA A 1 99 ? -7.917 -4.466 4.517 1.00 95.69 99 ALA A O 1
ATOM 852 N N . ASP A 1 100 ? -9.888 -4.670 5.573 1.00 96.00 100 ASP A N 1
ATOM 853 C CA . ASP A 1 100 ? -10.369 -5.799 4.749 1.00 96.00 100 ASP A CA 1
ATOM 854 C C . ASP A 1 100 ? -10.658 -5.364 3.305 1.00 96.00 100 ASP A C 1
ATOM 856 O O . ASP A 1 100 ? -10.238 -6.030 2.365 1.00 96.00 100 ASP A O 1
ATOM 860 N N . GLN A 1 101 ? -11.318 -4.219 3.117 1.00 95.94 101 GLN A N 1
ATOM 861 C CA . GLN A 1 101 ? -11.597 -3.656 1.791 1.00 95.94 101 GLN A CA 1
ATOM 862 C C . GLN A 1 101 ? -10.310 -3.334 1.026 1.00 95.94 101 GLN A C 1
ATOM 864 O O . GLN A 1 101 ? -10.236 -3.560 -0.178 1.00 95.94 101 GLN A O 1
ATOM 869 N N . LEU A 1 102 ? -9.279 -2.838 1.716 1.00 95.88 102 LEU A N 1
ATOM 870 C CA . LEU A 1 102 ? -7.971 -2.602 1.107 1.00 95.88 102 LEU A CA 1
ATOM 871 C C . LEU A 1 102 ? -7.297 -3.904 0.672 1.00 95.88 102 LEU A C 1
ATOM 873 O O . LEU A 1 102 ? -6.699 -3.929 -0.398 1.00 95.88 102 LEU A O 1
ATOM 877 N N . VAL A 1 103 ? -7.420 -4.984 1.446 1.00 96.69 103 VAL A N 1
ATOM 878 C CA . VAL A 1 103 ? -6.926 -6.303 1.023 1.00 96.69 103 VAL A CA 1
ATOM 879 C C . VAL A 1 103 ? -7.686 -6.801 -0.203 1.00 96.69 103 VAL A C 1
ATOM 881 O O . VAL A 1 103 ? -7.050 -7.126 -1.198 1.00 96.69 103 VAL A O 1
ATOM 884 N N . GLN A 1 104 ? -9.020 -6.753 -0.192 1.00 96.81 104 GLN A N 1
ATOM 885 C CA . GLN A 1 104 ? -9.845 -7.130 -1.350 1.00 96.81 104 GLN A CA 1
ATOM 886 C C . GLN A 1 104 ? -9.482 -6.329 -2.607 1.00 96.81 104 GLN A C 1
ATOM 888 O O . GLN A 1 104 ? -9.462 -6.856 -3.718 1.00 96.81 104 GLN A O 1
ATOM 893 N N . LEU A 1 105 ? -9.155 -5.047 -2.442 1.00 95.31 105 LEU A N 1
ATOM 894 C CA . LEU A 1 105 ? -8.715 -4.205 -3.545 1.00 95.31 105 LEU A CA 1
ATOM 895 C C . LEU A 1 105 ? -7.364 -4.662 -4.112 1.00 95.31 105 LEU A C 1
ATOM 897 O O . LEU A 1 105 ? -7.219 -4.731 -5.329 1.00 95.31 105 LEU A O 1
ATOM 901 N N . LEU A 1 106 ? -6.404 -5.006 -3.248 1.00 95.56 106 LEU A N 1
ATOM 902 C CA . LEU A 1 106 ? -5.102 -5.554 -3.650 1.00 95.56 106 LEU A CA 1
ATOM 903 C C . LEU A 1 106 ? -5.216 -6.954 -4.272 1.00 95.56 106 LEU A C 1
ATOM 905 O O . LEU A 1 106 ? -4.367 -7.339 -5.072 1.00 95.56 106 LEU A O 1
ATOM 909 N N . GLU A 1 107 ? -6.253 -7.722 -3.936 1.00 96.44 107 GLU A N 1
ATOM 910 C CA . GLU A 1 107 ? -6.541 -9.011 -4.578 1.00 96.44 107 GLU A CA 1
ATOM 911 C C . GLU A 1 107 ? -7.063 -8.840 -6.009 1.00 96.44 107 GLU A C 1
ATOM 913 O O . GLU A 1 107 ? -6.799 -9.689 -6.868 1.00 96.44 107 GLU A O 1
ATOM 918 N N . ALA A 1 108 ? -7.814 -7.766 -6.257 1.00 97.25 108 ALA A N 1
ATOM 919 C CA . ALA A 1 108 ? -8.539 -7.550 -7.502 1.00 97.25 108 ALA A CA 1
ATOM 920 C C . ALA A 1 108 ? -7.779 -6.685 -8.517 1.00 97.25 108 ALA A C 1
ATOM 922 O O . ALA A 1 108 ? -7.925 -6.890 -9.721 1.00 97.25 108 ALA A O 1
ATOM 923 N N . ILE A 1 109 ? -7.010 -5.699 -8.050 1.00 97.06 109 ILE A N 1
ATOM 924 C CA . ILE A 1 109 ? -6.431 -4.647 -8.888 1.00 97.06 109 ILE A CA 1
ATOM 925 C C . ILE A 1 109 ? -4.931 -4.538 -8.630 1.00 97.06 109 ILE A C 1
ATOM 927 O O . ILE A 1 109 ? -4.488 -4.491 -7.482 1.00 97.06 109 ILE A O 1
ATOM 931 N N . ASP A 1 110 ? -4.160 -4.430 -9.715 1.00 97.38 110 ASP A N 1
ATOM 932 C CA . ASP A 1 110 ? -2.726 -4.167 -9.643 1.00 97.38 110 ASP A CA 1
ATOM 933 C C . ASP A 1 110 ? -2.471 -2.845 -8.889 1.00 97.38 110 ASP A C 1
ATOM 935 O O . ASP A 1 110 ? -2.891 -1.777 -9.363 1.00 97.38 110 ASP A O 1
ATOM 939 N N . PRO A 1 111 ? -1.766 -2.873 -7.741 1.00 96.81 111 PRO A N 1
ATOM 940 C CA . PRO A 1 111 ? -1.554 -1.691 -6.914 1.00 96.81 111 PRO A CA 1
ATOM 941 C C . PRO A 1 111 ? -0.793 -0.571 -7.634 1.00 96.81 111 PRO A C 1
ATOM 943 O O . PRO A 1 111 ? -0.964 0.594 -7.271 1.00 96.81 111 PRO A O 1
ATOM 946 N N . LYS A 1 112 ? -0.004 -0.888 -8.673 1.00 97.56 112 LYS A N 1
ATOM 947 C CA . LYS A 1 112 ? 0.746 0.095 -9.475 1.00 97.56 112 LYS A CA 1
ATOM 948 C C . LYS A 1 112 ? -0.179 1.054 -10.230 1.00 97.56 112 LYS A C 1
ATOM 950 O O . LYS A 1 112 ? 0.191 2.197 -10.461 1.00 97.56 112 LYS A O 1
ATOM 955 N N . THR A 1 113 ? -1.406 0.634 -10.548 1.00 96.19 113 THR A N 1
ATOM 956 C CA . THR A 1 113 ? -2.390 1.453 -11.290 1.00 96.19 113 THR A CA 1
ATOM 957 C C . THR A 1 113 ? -3.028 2.564 -10.455 1.00 96.19 113 THR A C 1
ATOM 959 O O . THR A 1 113 ? -3.627 3.487 -11.002 1.00 96.19 113 THR A O 1
ATOM 962 N N . GLN A 1 114 ? -2.918 2.481 -9.127 1.00 95.00 114 GLN A N 1
ATOM 963 C CA . GLN A 1 114 ? -3.525 3.423 -8.183 1.00 95.00 114 GLN A CA 1
ATOM 964 C C . GLN A 1 114 ? -2.478 4.099 -7.290 1.00 95.00 114 GLN A C 1
ATOM 966 O O . GLN A 1 114 ? -2.826 4.651 -6.246 1.00 95.00 114 GLN A O 1
ATOM 971 N N . ALA A 1 115 ? -1.203 4.021 -7.666 1.00 96.38 115 ALA A N 1
ATOM 972 C CA . ALA A 1 115 ? -0.083 4.550 -6.909 1.00 96.38 115 ALA A CA 1
ATOM 973 C C . ALA A 1 115 ? 0.805 5.423 -7.799 1.00 96.38 115 ALA A C 1
ATOM 975 O O . ALA A 1 115 ? 0.832 5.274 -9.019 1.00 96.38 115 ALA A O 1
ATOM 976 N N . THR A 1 116 ? 1.558 6.315 -7.170 1.00 96.62 116 THR A N 1
ATOM 977 C CA . THR A 1 116 ? 2.503 7.204 -7.847 1.00 96.62 116 THR A CA 1
ATOM 978 C C . THR A 1 116 ? 3.924 6.746 -7.553 1.00 96.62 116 THR A C 1
ATOM 980 O O . THR A 1 116 ? 4.218 6.324 -6.434 1.00 96.62 116 THR A O 1
ATOM 983 N N . VAL A 1 117 ? 4.821 6.850 -8.533 1.00 97.44 117 VAL A N 1
ATOM 984 C CA . VAL A 1 117 ? 6.259 6.649 -8.316 1.00 97.44 117 VAL A CA 1
ATOM 985 C C . VAL A 1 117 ? 6.781 7.744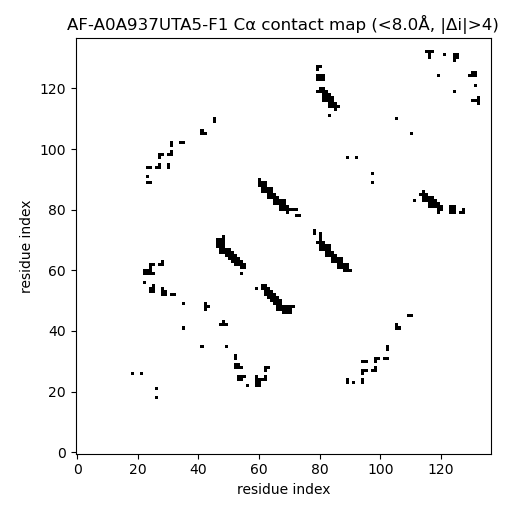 -7.377 1.00 97.44 117 VAL A C 1
ATOM 987 O O . VAL A 1 117 ? 6.579 8.929 -7.629 1.00 97.44 117 VAL A O 1
ATOM 990 N N . VAL A 1 118 ? 7.446 7.351 -6.290 1.00 95.75 118 VAL A N 1
ATOM 991 C CA . VAL A 1 118 ? 8.017 8.253 -5.268 1.00 95.75 118 VAL A CA 1
ATOM 992 C C . VAL A 1 118 ? 9.489 7.971 -4.955 1.00 95.75 118 VAL A C 1
ATOM 994 O O . VAL A 1 118 ? 10.102 8.693 -4.173 1.00 95.75 118 VAL A O 1
ATOM 997 N N . GLY A 1 119 ? 10.069 6.928 -5.545 1.00 94.25 119 GLY A N 1
ATOM 998 C CA . GLY A 1 119 ? 11.472 6.570 -5.362 1.00 94.25 119 GLY A CA 1
ATOM 999 C C . GLY A 1 119 ? 11.979 5.670 -6.483 1.00 94.25 119 GLY A C 1
ATOM 1000 O O . GLY A 1 119 ? 11.190 5.075 -7.216 1.00 94.25 119 GLY A O 1
ATOM 1001 N N . GLY A 1 120 ? 13.300 5.581 -6.607 1.00 93.75 120 GLY A N 1
ATOM 1002 C CA . GLY A 1 120 ? 13.987 4.931 -7.722 1.00 93.75 120 GLY A CA 1
ATOM 1003 C C . GLY A 1 120 ? 14.802 5.943 -8.522 1.00 93.75 120 GLY A C 1
ATOM 1004 O O . GLY A 1 120 ? 15.221 6.970 -7.984 1.00 93.75 120 GLY A O 1
ATOM 1005 N N . GLN A 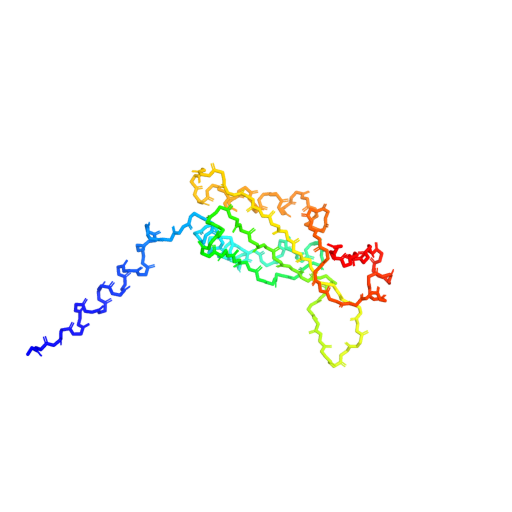1 121 ? 15.017 5.654 -9.803 1.00 92.69 121 GLN A N 1
ATOM 1006 C CA . GLN A 1 121 ? 15.716 6.535 -10.742 1.00 92.69 121 GLN A CA 1
ATOM 1007 C C . GLN A 1 121 ? 14.902 6.697 -12.030 1.00 92.69 121 GLN A C 1
ATOM 1009 O O . GLN A 1 121 ? 14.121 5.809 -12.379 1.00 92.69 121 GLN A O 1
ATOM 1014 N N . ARG A 1 122 ? 15.102 7.809 -12.752 1.00 94.88 122 ARG A N 1
ATOM 1015 C CA . ARG A 1 122 ? 14.417 8.064 -14.031 1.00 94.88 122 ARG A CA 1
ATOM 1016 C C . ARG A 1 122 ? 14.686 6.951 -15.041 1.00 94.88 122 ARG A C 1
ATOM 1018 O O . ARG A 1 122 ? 13.736 6.397 -15.579 1.00 94.88 122 ARG A O 1
ATOM 1025 N N . ASP A 1 123 ? 15.945 6.563 -15.200 1.00 95.00 123 ASP A N 1
ATOM 1026 C CA . ASP A 1 123 ? 16.348 5.510 -16.135 1.00 95.00 123 ASP A CA 1
ATOM 1027 C C . ASP A 1 123 ? 15.707 4.160 -15.773 1.00 95.00 123 ASP A C 1
ATOM 1029 O O . ASP A 1 123 ? 15.316 3.398 -16.654 1.00 95.00 123 ASP A O 1
ATOM 1033 N N . HIS A 1 124 ? 15.513 3.874 -14.477 1.00 95.12 124 HIS A N 1
ATOM 1034 C CA . HIS A 1 124 ? 14.777 2.683 -14.039 1.00 95.12 124 HIS A CA 1
ATOM 1035 C C . HIS A 1 124 ? 13.301 2.760 -14.430 1.00 95.12 124 HIS A C 1
ATOM 1037 O O . HIS A 1 124 ? 12.729 1.754 -14.836 1.00 95.12 124 HIS A O 1
ATOM 1043 N N . ALA A 1 125 ? 12.679 3.936 -14.309 1.00 95.94 125 ALA A N 1
ATOM 1044 C CA . ALA A 1 125 ? 11.286 4.120 -14.696 1.00 95.94 125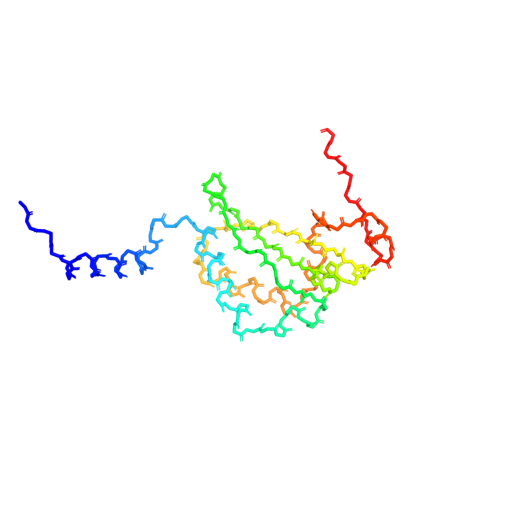 ALA A CA 1
ATOM 1045 C C . ALA A 1 125 ? 11.091 3.914 -16.198 1.00 95.94 125 ALA A C 1
ATOM 1047 O O . ALA A 1 125 ? 10.183 3.185 -16.589 1.00 95.94 125 ALA A O 1
ATOM 1048 N N . GLU A 1 126 ? 11.990 4.454 -17.021 1.00 95.62 126 GLU A N 1
ATOM 1049 C CA . GLU A 1 126 ? 11.987 4.243 -18.471 1.00 95.62 126 GLU A CA 1
ATOM 1050 C C . GLU A 1 126 ? 12.143 2.758 -18.828 1.00 95.62 126 GLU A C 1
ATOM 1052 O O . GLU A 1 126 ? 11.340 2.222 -19.591 1.00 95.62 126 GLU A O 1
ATOM 1057 N N . GLN A 1 127 ? 13.109 2.064 -18.215 1.00 96.31 127 GLN A N 1
ATOM 1058 C CA . GLN A 1 127 ? 13.331 0.627 -18.430 1.00 96.31 127 GLN A CA 1
ATOM 1059 C C . GLN A 1 127 ? 12.146 -0.240 -17.986 1.00 96.31 127 GLN A C 1
ATOM 1061 O O . GLN A 1 127 ? 11.860 -1.265 -18.604 1.00 96.31 127 GLN A O 1
ATOM 1066 N N .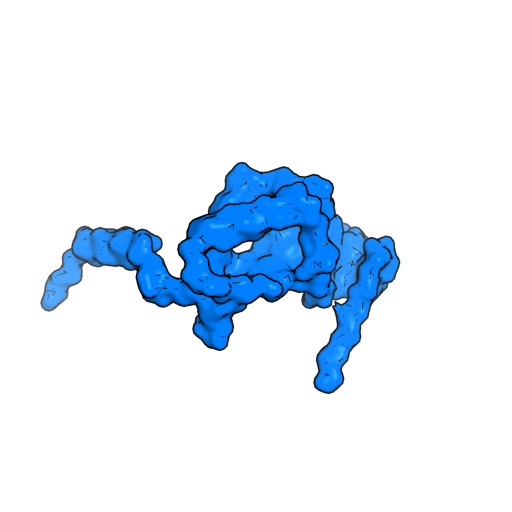 LEU A 1 128 ? 11.454 0.162 -16.919 1.00 96.44 128 LEU A N 1
ATOM 1067 C CA . LEU A 1 128 ? 10.310 -0.558 -16.359 1.00 96.44 128 LEU A CA 1
ATOM 1068 C C . LEU A 1 128 ? 8.964 -0.129 -16.969 1.00 96.44 128 LEU A C 1
ATOM 1070 O O . LEU A 1 128 ? 7.938 -0.706 -16.611 1.00 96.44 128 LEU A O 1
ATOM 1074 N N . GLY A 1 129 ? 8.952 0.853 -17.876 1.00 96.44 129 GLY A N 1
ATOM 1075 C CA . GLY A 1 129 ? 7.752 1.318 -18.576 1.00 96.44 129 GLY A CA 1
ATOM 1076 C C . GLY A 1 129 ? 6.831 2.231 -17.756 1.00 96.44 129 GLY A C 1
ATOM 1077 O O . GLY A 1 129 ? 5.631 2.274 -18.023 1.00 96.44 129 GLY A O 1
ATOM 1078 N N . TYR A 1 130 ? 7.364 2.959 -16.770 1.00 96.12 130 TYR A N 1
ATOM 1079 C CA . TYR A 1 130 ? 6.609 3.899 -15.935 1.00 96.12 130 TYR A CA 1
ATOM 1080 C C . TYR A 1 130 ? 7.022 5.354 -16.183 1.00 96.12 130 TYR A C 1
ATOM 1082 O O . TYR A 1 130 ? 8.197 5.639 -16.415 1.00 96.12 130 TYR A O 1
ATOM 1090 N N . PRO A 1 131 ? 6.081 6.309 -16.079 1.00 93.75 131 PRO A N 1
ATOM 1091 C CA . PRO A 1 131 ? 6.423 7.722 -16.115 1.00 93.75 131 PRO A CA 1
ATOM 1092 C C . PRO A 1 131 ? 7.212 8.122 -14.862 1.00 93.75 131 PRO A C 1
ATOM 1094 O O . PRO A 1 131 ? 6.896 7.703 -13.745 1.00 93.75 131 PRO A O 1
ATOM 1097 N N . TRP A 1 132 ? 8.211 8.986 -15.039 1.00 94.06 132 TRP A N 1
ATOM 1098 C CA . TRP A 1 132 ? 8.910 9.616 -13.923 1.00 94.06 132 TRP A CA 1
ATOM 1099 C C . TRP A 1 132 ? 8.120 10.836 -13.422 1.00 94.06 132 TRP A C 1
ATOM 1101 O O . TRP A 1 132 ? 7.689 11.644 -14.249 1.00 94.06 132 TRP A O 1
ATOM 1111 N N . PRO A 1 133 ? 7.923 11.011 -12.102 1.00 89.69 133 PRO A N 1
ATOM 1112 C CA . PRO A 1 133 ? 7.205 12.163 -11.571 1.00 89.69 133 PRO A CA 1
ATOM 1113 C C . PRO A 1 133 ? 7.952 13.463 -11.889 1.00 89.69 133 PRO A C 1
ATOM 1115 O O . PRO A 1 133 ? 9.167 13.573 -11.698 1.00 89.69 133 PRO A O 1
ATOM 1118 N N . GLU A 1 134 ? 7.217 14.471 -12.357 1.00 83.50 134 GLU A N 1
ATOM 1119 C CA . GLU A 1 134 ? 7.752 15.826 -12.449 1.00 83.50 134 GLU A CA 1
ATOM 1120 C C . GLU A 1 134 ? 7.932 16.412 -11.039 1.00 83.50 134 GLU A C 1
ATOM 1122 O O . GLU A 1 134 ? 7.127 16.126 -10.144 1.00 83.50 134 GLU A O 1
ATOM 1127 N N . PRO A 1 135 ? 8.966 17.240 -10.810 1.00 73.88 135 PRO A N 1
ATOM 1128 C CA . PRO A 1 135 ? 9.070 18.001 -9.574 1.00 73.88 135 PRO A CA 1
ATOM 1129 C C . PRO A 1 135 ? 7.797 18.837 -9.364 1.00 73.88 135 PRO A C 1
ATOM 1131 O O . PRO A 1 135 ? 7.274 19.385 -10.340 1.00 73.88 135 PRO A O 1
ATOM 1134 N N . PRO A 1 136 ? 7.297 18.976 -8.123 1.00 68.69 136 PRO A N 1
ATOM 1135 C CA . PRO A 1 136 ? 6.229 19.929 -7.852 1.00 68.69 136 PRO A CA 1
ATOM 1136 C C . PRO A 1 136 ? 6.681 21.327 -8.299 1.00 68.69 136 PRO A C 1
ATOM 1138 O O . PRO A 1 136 ? 7.807 21.732 -8.002 1.00 68.69 136 PRO A O 1
ATOM 1141 N N . ARG A 1 137 ? 5.823 22.016 -9.061 1.00 48.94 137 ARG A N 1
ATOM 1142 C CA . ARG A 1 137 ? 6.036 23.412 -9.470 1.00 48.94 137 ARG A CA 1
ATOM 1143 C C . ARG A 1 137 ? 5.963 24.363 -8.284 1.00 48.94 137 ARG A C 1
ATOM 1145 O O . ARG A 1 137 ? 5.165 24.082 -7.362 1.00 48.94 137 ARG A O 1
#